Protein AF-A0A3M9N281-F1 (afdb_monomer)

Mean predicted aligned error: 12.89 Å

Structure (mmCIF, N/CA/C/O backbone):
data_AF-A0A3M9N281-F1
#
_entry.id   AF-A0A3M9N281-F1
#
loop_
_atom_site.group_PDB
_atom_site.id
_atom_site.type_symbol
_atom_site.label_atom_id
_atom_site.label_alt_id
_atom_site.label_comp_id
_atom_site.label_asym_id
_atom_site.label_entity_id
_atom_site.label_seq_id
_atom_site.pdbx_PDB_ins_code
_atom_site.Cartn_x
_atom_site.Cartn_y
_atom_site.Cartn_z
_atom_site.occupancy
_atom_site.B_iso_or_equiv
_atom_site.auth_seq_id
_atom_site.auth_comp_id
_atom_site.auth_asym_id
_atom_site.auth_atom_id
_atom_site.pdb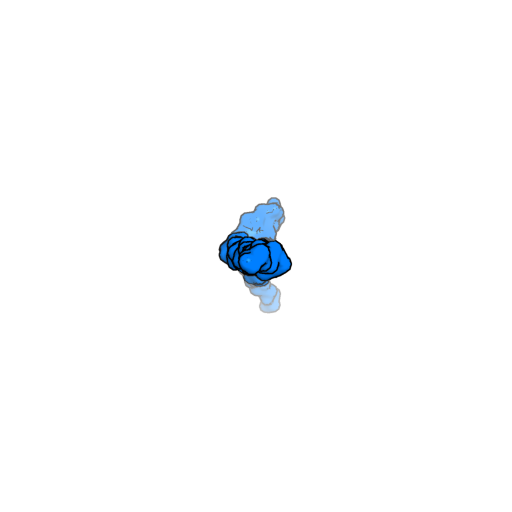x_PDB_model_num
ATOM 1 N N . MET A 1 1 ? 26.231 -5.045 -36.319 1.00 53.34 1 MET A N 1
ATOM 2 C CA . MET A 1 1 ? 24.795 -4.836 -36.017 1.00 53.34 1 MET A CA 1
ATOM 3 C C . MET A 1 1 ? 24.670 -4.169 -34.655 1.00 53.34 1 MET A C 1
ATOM 5 O O . MET A 1 1 ? 25.080 -4.764 -33.665 1.00 53.34 1 MET A O 1
ATOM 9 N N . ALA A 1 2 ? 24.176 -2.931 -34.591 1.00 62.28 2 ALA A N 1
ATOM 10 C CA . ALA A 1 2 ? 23.945 -2.243 -33.321 1.00 62.28 2 ALA A CA 1
ATOM 11 C C . ALA A 1 2 ? 22.806 -2.950 -32.558 1.00 62.28 2 ALA A C 1
ATOM 13 O O . ALA A 1 2 ? 21.686 -3.038 -33.060 1.00 62.28 2 ALA A O 1
ATOM 14 N N . ARG A 1 3 ? 23.093 -3.518 -31.377 1.00 65.44 3 ARG A N 1
ATOM 15 C CA . ARG A 1 3 ? 22.077 -4.133 -30.500 1.00 65.44 3 ARG A CA 1
ATOM 16 C C . ARG A 1 3 ? 21.000 -3.093 -30.189 1.00 65.44 3 ARG A C 1
ATOM 18 O O . ARG A 1 3 ? 21.336 -2.009 -29.740 1.00 65.44 3 ARG A O 1
ATOM 25 N N . SER A 1 4 ? 19.722 -3.414 -30.393 1.00 71.06 4 SER A N 1
ATOM 26 C CA . SER A 1 4 ? 18.642 -2.442 -30.193 1.00 71.06 4 SER A CA 1
ATOM 27 C C . SER A 1 4 ? 18.530 -2.014 -28.719 1.00 71.06 4 SER A C 1
ATOM 29 O O . SER A 1 4 ? 18.029 -2.759 -27.872 1.00 71.06 4 SER A O 1
ATOM 31 N N . GLN A 1 5 ? 18.955 -0.785 -28.400 1.00 72.94 5 GLN A N 1
ATOM 32 C CA . GLN A 1 5 ? 18.775 -0.147 -27.082 1.00 72.94 5 GLN A CA 1
ATOM 33 C C . GLN A 1 5 ? 17.326 -0.240 -26.556 1.00 72.94 5 GLN A C 1
ATOM 35 O O . GLN A 1 5 ? 17.100 -0.322 -25.348 1.00 72.94 5 GLN A O 1
ATOM 40 N N . ASN A 1 6 ? 16.341 -0.318 -27.455 1.00 81.00 6 ASN A N 1
ATOM 41 C CA . ASN A 1 6 ? 14.920 -0.458 -27.128 1.00 81.00 6 ASN A CA 1
ATOM 42 C C . ASN A 1 6 ? 14.596 -1.715 -26.301 1.00 81.00 6 ASN A C 1
ATOM 44 O O . ASN A 1 6 ? 13.734 -1.667 -25.424 1.00 81.00 6 ASN A O 1
ATOM 48 N N . SER A 1 7 ? 15.274 -2.837 -26.551 1.00 83.62 7 SER A N 1
ATOM 49 C CA . SER A 1 7 ? 15.054 -4.085 -25.802 1.00 83.62 7 SER A CA 1
ATOM 50 C C . SER A 1 7 ? 15.542 -3.982 -24.353 1.00 83.62 7 SER A C 1
ATOM 52 O O . SER A 1 7 ? 14.861 -4.422 -23.425 1.00 83.62 7 SER A O 1
ATOM 54 N N . PHE A 1 8 ? 16.680 -3.318 -24.147 1.00 87.56 8 PHE A N 1
ATOM 55 C CA . PHE A 1 8 ? 17.249 -3.070 -22.827 1.00 87.56 8 PHE A CA 1
ATOM 56 C C . PHE A 1 8 ? 16.348 -2.156 -21.989 1.00 87.56 8 PHE A C 1
ATOM 58 O O . PHE A 1 8 ? 16.046 -2.474 -20.838 1.00 87.56 8 PHE A O 1
ATOM 65 N N . ILE A 1 9 ? 15.845 -1.068 -22.581 1.00 89.56 9 ILE A N 1
ATOM 66 C CA . ILE A 1 9 ? 14.939 -0.129 -21.901 1.00 89.56 9 ILE A CA 1
ATOM 67 C C . ILE A 1 9 ? 13.638 -0.829 -21.483 1.00 89.56 9 ILE A C 1
ATOM 69 O O . ILE A 1 9 ? 13.184 -0.662 -20.348 1.00 89.56 9 ILE A O 1
ATOM 73 N N . LYS A 1 10 ? 13.063 -1.663 -22.360 1.00 91.19 10 LYS A N 1
ATOM 74 C CA . LYS A 1 10 ? 11.856 -2.448 -22.050 1.00 91.19 10 LYS A CA 1
ATOM 75 C C . LYS A 1 10 ? 12.084 -3.394 -20.867 1.00 91.19 10 LYS A C 1
ATOM 77 O O . LYS A 1 10 ? 11.286 -3.381 -19.930 1.00 91.19 10 LYS A O 1
ATOM 82 N N . LYS A 1 11 ? 13.204 -4.127 -20.859 1.00 91.62 11 LYS A N 1
ATOM 83 C CA . LYS A 1 11 ? 13.575 -5.033 -19.758 1.00 91.62 11 LYS A CA 1
ATOM 84 C C . LYS A 1 11 ? 13.755 -4.286 -18.431 1.00 91.62 11 LYS A C 1
ATOM 86 O O . LYS A 1 11 ? 13.266 -4.736 -17.399 1.00 91.62 11 LYS A O 1
ATOM 91 N N . GLN A 1 12 ? 14.397 -3.119 -18.452 1.00 93.12 12 GLN A N 1
ATOM 92 C CA . GLN A 1 12 ? 14.572 -2.276 -17.262 1.00 93.12 12 GLN A CA 1
ATOM 93 C C . GLN A 1 12 ? 13.234 -1.760 -16.709 1.00 93.12 12 GLN A C 1
ATOM 95 O O . GLN A 1 12 ? 13.014 -1.745 -15.496 1.00 93.12 12 GLN A O 1
ATOM 100 N N . LEU A 1 13 ? 12.311 -1.353 -17.585 1.00 95.31 13 LEU A N 1
ATOM 101 C CA . LEU A 1 13 ? 10.986 -0.890 -17.173 1.00 95.31 13 LEU A CA 1
ATOM 102 C C . LEU A 1 13 ? 10.160 -2.021 -16.547 1.00 95.31 13 LEU A C 1
ATOM 104 O O . LEU A 1 13 ? 9.492 -1.811 -15.532 1.00 95.31 13 LEU A O 1
ATOM 108 N N . GLU A 1 14 ? 10.222 -3.214 -17.130 1.00 94.50 14 GLU A N 1
ATOM 109 C CA . GLU A 1 14 ? 9.554 -4.405 -16.611 1.00 94.50 14 GLU A CA 1
ATOM 110 C C . GLU A 1 14 ? 10.093 -4.798 -15.231 1.00 94.50 14 GLU A C 1
ATOM 112 O O . GLU A 1 14 ? 9.312 -4.965 -14.294 1.00 94.50 14 GLU A O 1
ATOM 117 N N . GLN A 1 15 ? 11.417 -4.822 -15.057 1.00 95.62 15 GLN A N 1
ATOM 118 C CA . GLN A 1 15 ? 12.048 -5.079 -13.759 1.00 95.62 15 GLN A CA 1
ATOM 119 C C . GLN A 1 15 ? 11.603 -4.072 -12.691 1.00 95.62 15 GLN A C 1
ATOM 121 O O . GLN A 1 15 ? 11.246 -4.465 -11.579 1.00 95.62 15 GLN A O 1
ATOM 126 N N . LYS A 1 16 ? 11.536 -2.777 -13.030 1.00 96.50 16 LYS A N 1
ATOM 127 C CA . LYS A 1 16 ? 11.023 -1.744 -12.113 1.00 96.50 16 LYS A CA 1
ATOM 128 C C . LYS A 1 16 ? 9.556 -1.971 -11.744 1.00 96.50 16 LYS A C 1
ATOM 130 O O . LYS A 1 16 ? 9.177 -1.736 -10.598 1.00 96.50 16 LYS A O 1
ATOM 135 N N . ARG A 1 17 ? 8.719 -2.412 -12.688 1.00 96.50 17 ARG A N 1
ATOM 136 C CA . ARG A 1 17 ? 7.306 -2.736 -12.420 1.00 96.50 17 ARG A CA 1
ATOM 137 C C . ARG A 1 17 ? 7.173 -3.953 -11.510 1.00 96.50 17 ARG A C 1
ATOM 139 O O . ARG A 1 17 ? 6.372 -3.904 -10.584 1.00 96.50 17 ARG A O 1
ATOM 146 N N . LEU A 1 18 ? 7.961 -5.001 -11.748 1.00 96.50 18 LEU A N 1
ATOM 147 C CA . LEU A 1 18 ? 7.977 -6.203 -10.913 1.00 96.50 18 LEU A CA 1
ATOM 148 C C . LEU A 1 18 ? 8.424 -5.885 -9.486 1.00 96.50 18 LEU A C 1
ATOM 150 O O . LEU A 1 18 ? 7.735 -6.275 -8.550 1.00 96.50 18 LEU A O 1
ATOM 154 N N . LYS A 1 19 ? 9.498 -5.103 -9.314 1.00 96.25 19 LYS A N 1
ATOM 155 C CA . LYS A 1 19 ? 9.950 -4.663 -7.987 1.00 96.25 19 LYS A CA 1
ATOM 156 C C . LYS A 1 19 ? 8.857 -3.885 -7.249 1.00 96.25 19 LYS A C 1
ATOM 158 O O . LYS A 1 19 ? 8.467 -4.268 -6.161 1.00 96.25 19 LYS A O 1
ATOM 163 N N . LYS A 1 20 ? 8.243 -2.889 -7.902 1.00 97.00 20 LYS A N 1
ATOM 164 C CA . LYS A 1 20 ? 7.130 -2.123 -7.310 1.00 97.00 20 LYS A CA 1
ATOM 165 C C . LYS A 1 20 ? 5.919 -2.981 -6.929 1.00 97.00 20 LYS A C 1
ATOM 167 O O . LYS A 1 20 ? 5.179 -2.590 -6.033 1.00 97.00 20 LYS A O 1
ATOM 172 N N . LYS A 1 21 ? 5.649 -4.077 -7.647 1.00 96.69 21 LYS A N 1
ATOM 173 C CA . LYS A 1 21 ? 4.571 -5.011 -7.288 1.00 9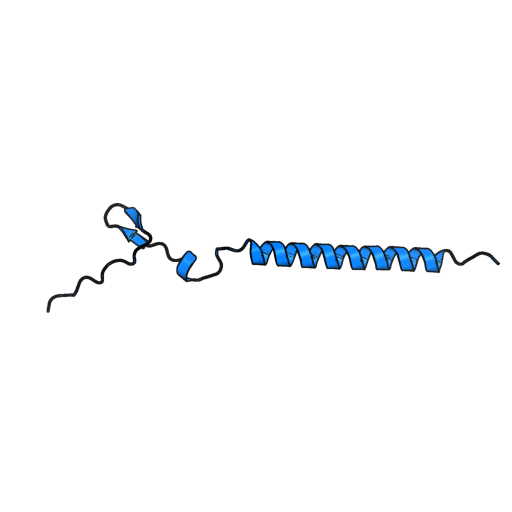6.69 21 LYS A CA 1
ATOM 174 C C . LYS A 1 21 ? 4.937 -5.807 -6.037 1.00 96.69 21 LYS A C 1
ATOM 176 O O . LYS A 1 21 ? 4.133 -5.813 -5.116 1.00 96.69 21 LYS A O 1
ATOM 181 N N . LYS A 1 22 ? 6.153 -6.360 -5.982 1.00 96.38 22 LYS A N 1
ATOM 182 C CA . LYS A 1 22 ? 6.672 -7.069 -4.802 1.00 96.38 22 LYS A CA 1
ATOM 183 C C . LYS A 1 22 ? 6.670 -6.179 -3.561 1.00 96.38 22 LYS A C 1
ATOM 185 O O . LYS A 1 22 ? 6.009 -6.523 -2.594 1.00 96.38 22 LYS A O 1
ATOM 190 N N . ASP A 1 23 ? 7.234 -4.973 -3.652 1.00 96.19 23 ASP A N 1
ATOM 191 C CA . ASP A 1 23 ? 7.264 -4.019 -2.532 1.00 96.19 23 ASP A CA 1
ATOM 192 C C . ASP A 1 23 ? 5.840 -3.670 -2.031 1.00 96.19 23 ASP A C 1
ATOM 194 O O . ASP A 1 23 ? 5.608 -3.433 -0.847 1.00 96.19 23 ASP A O 1
ATOM 198 N N . LYS A 1 24 ? 4.846 -3.617 -2.933 1.00 96.25 24 LYS A N 1
ATOM 199 C CA . LYS A 1 24 ? 3.440 -3.379 -2.560 1.00 96.25 24 LYS A CA 1
ATOM 200 C C . LYS A 1 24 ? 2.793 -4.592 -1.899 1.00 96.25 24 LYS A C 1
ATOM 202 O O . LYS A 1 24 ? 1.960 -4.404 -1.015 1.00 96.25 24 LYS A O 1
ATOM 207 N N . GLU A 1 25 ? 3.105 -5.792 -2.371 1.00 94.94 25 GLU A N 1
ATOM 208 C CA . GLU A 1 25 ? 2.612 -7.047 -1.803 1.00 94.94 25 GLU A CA 1
ATOM 209 C C . GLU A 1 25 ? 3.191 -7.270 -0.407 1.00 94.94 25 GLU A C 1
ATOM 211 O O . GLU A 1 25 ? 2.416 -7.502 0.518 1.00 94.94 25 GLU A O 1
ATOM 216 N N . GLU A 1 26 ? 4.497 -7.066 -0.233 1.00 94.50 26 GLU A N 1
ATOM 217 C CA . GLU A 1 26 ? 5.183 -7.104 1.064 1.00 94.50 26 GLU A CA 1
ATOM 218 C C . GLU A 1 26 ? 4.567 -6.082 2.024 1.00 94.50 26 GLU A C 1
ATOM 220 O O . GLU A 1 26 ? 4.055 -6.454 3.074 1.00 94.50 26 GLU A O 1
ATOM 225 N N . ARG A 1 27 ? 4.430 -4.812 1.614 1.00 93.25 27 ARG A N 1
ATOM 226 C CA . ARG A 1 27 ? 3.776 -3.786 2.449 1.00 93.25 27 ARG A CA 1
ATOM 227 C C . ARG A 1 27 ? 2.323 -4.128 2.800 1.00 93.25 27 ARG A C 1
ATOM 229 O O . ARG A 1 27 ? 1.805 -3.686 3.826 1.00 93.25 27 ARG A O 1
ATOM 236 N N . LYS A 1 28 ? 1.612 -4.856 1.934 1.00 90.81 28 LYS A N 1
ATOM 237 C CA . LYS A 1 28 ? 0.245 -5.319 2.216 1.00 90.81 28 LYS A CA 1
ATOM 238 C C . LYS A 1 28 ? 0.253 -6.462 3.233 1.00 90.81 28 LYS A C 1
ATOM 240 O O . LYS A 1 28 ? -0.621 -6.470 4.096 1.00 90.81 28 LYS A O 1
ATOM 245 N N . GLN A 1 29 ? 1.197 -7.394 3.126 1.00 89.00 29 GLN A N 1
ATOM 246 C CA . GLN A 1 29 ? 1.385 -8.481 4.088 1.00 89.00 29 GLN A CA 1
ATOM 247 C C . GLN A 1 29 ? 1.790 -7.931 5.453 1.00 89.00 29 GLN A C 1
ATOM 249 O O . GLN A 1 29 ? 1.087 -8.199 6.418 1.00 89.00 29 GLN A O 1
ATOM 254 N N . GLU A 1 30 ? 2.777 -7.036 5.512 1.00 88.75 30 GLU A N 1
ATOM 255 C CA . GLU A 1 30 ? 3.186 -6.354 6.744 1.00 88.75 30 GLU A CA 1
ATOM 256 C C . GLU A 1 30 ? 2.012 -5.642 7.420 1.00 88.75 30 GLU A C 1
ATOM 258 O O . GLU A 1 30 ? 1.843 -5.737 8.629 1.00 88.75 30 GLU A O 1
ATOM 263 N N . ARG A 1 31 ? 1.156 -4.940 6.662 1.00 86.75 31 ARG A N 1
ATOM 264 C CA . ARG A 1 31 ? -0.047 -4.314 7.237 1.00 86.75 31 ARG A CA 1
ATOM 265 C C . ARG A 1 31 ? -1.044 -5.328 7.776 1.00 86.75 31 ARG A C 1
ATOM 267 O O . ARG A 1 31 ? -1.735 -5.005 8.728 1.00 86.75 31 ARG A O 1
ATOM 274 N N . LYS A 1 32 ? -1.165 -6.495 7.143 1.00 82.94 32 LYS A N 1
ATOM 275 C CA . LYS A 1 32 ? -2.093 -7.551 7.562 1.00 82.94 32 LYS A CA 1
ATOM 276 C C . LYS A 1 32 ? -1.576 -8.295 8.795 1.00 82.94 32 LYS A C 1
ATOM 278 O O . LYS A 1 32 ? -2.365 -8.649 9.657 1.00 82.94 32 LYS A O 1
ATOM 283 N N . GLU A 1 33 ? -0.271 -8.524 8.873 1.00 82.50 33 GLU A N 1
ATOM 284 C CA . GLU A 1 33 ? 0.384 -9.160 10.020 1.00 82.50 33 GLU A CA 1
ATOM 285 C C . GLU A 1 33 ? 0.428 -8.218 11.226 1.00 82.50 33 GLU A C 1
ATOM 287 O O . GLU A 1 33 ? 0.128 -8.631 12.340 1.00 82.50 33 GLU A O 1
ATOM 292 N N . ASN A 1 34 ? 0.715 -6.933 10.999 1.00 78.50 34 ASN A N 1
ATOM 293 C CA . ASN A 1 34 ? 0.734 -5.922 12.057 1.00 78.50 34 ASN A CA 1
ATOM 294 C C . ASN A 1 34 ? -0.651 -5.337 12.376 1.00 78.50 34 ASN A C 1
ATOM 296 O O . ASN A 1 34 ? -0.770 -4.551 13.314 1.00 78.50 34 ASN A O 1
ATOM 300 N N . SER A 1 35 ? -1.711 -5.676 11.629 1.00 68.25 35 SER A N 1
ATOM 301 C CA . SER A 1 35 ? -3.076 -5.301 12.014 1.00 68.25 35 SER A CA 1
ATOM 302 C C . SER A 1 35 ? -3.574 -6.235 13.115 1.00 68.25 35 SER A C 1
ATOM 304 O O . SER A 1 35 ? -4.443 -7.073 12.884 1.00 68.25 35 SER A O 1
ATOM 306 N N . SER A 1 36 ? -3.048 -6.068 14.326 1.00 62.44 36 SER A N 1
ATOM 307 C CA . SER A 1 36 ? -3.514 -6.750 15.540 1.00 62.44 36 SER A CA 1
ATOM 308 C C . SER A 1 36 ? -4.876 -6.240 16.046 1.00 62.44 36 SER A C 1
ATOM 310 O O . SER A 1 36 ? -5.195 -6.436 17.207 1.00 62.44 36 SER A O 1
ATOM 312 N N . GLY A 1 37 ? -5.639 -5.503 15.230 1.00 58.59 37 GLY A N 1
ATOM 313 C CA . GLY A 1 37 ? -6.805 -4.727 15.676 1.00 58.59 37 GLY A CA 1
ATOM 314 C C . GLY A 1 37 ? -7.956 -4.726 14.676 1.00 58.59 37 GLY A C 1
ATOM 315 O O . GLY A 1 37 ? -8.612 -3.706 14.489 1.00 58.59 37 GLY A O 1
ATOM 316 N N . GLY A 1 38 ? -8.139 -5.836 13.955 1.00 60.19 38 GLY A N 1
ATOM 317 C CA . GLY A 1 38 ? -9.232 -6.005 12.992 1.00 60.19 38 GLY A CA 1
ATOM 318 C C . GLY A 1 38 ? -10.414 -6.824 13.513 1.00 60.19 38 GLY A C 1
ATOM 319 O O . GLY A 1 38 ? -11.459 -6.839 12.863 1.00 60.19 38 GLY A O 1
ATOM 320 N N . ASN A 1 39 ? -10.264 -7.517 14.647 1.00 66.69 39 ASN A N 1
ATOM 321 C CA . ASN A 1 39 ? -11.362 -8.278 15.228 1.00 66.69 39 ASN A CA 1
ATOM 322 C C . ASN A 1 39 ? -12.269 -7.332 16.014 1.00 66.69 39 ASN A C 1
ATOM 324 O O . ASN A 1 39 ? -11.801 -6.458 16.740 1.00 66.69 39 ASN A O 1
ATOM 328 N N . LEU A 1 40 ? -13.581 -7.527 15.872 1.00 62.84 40 LEU A N 1
ATOM 329 C CA . LEU A 1 40 ? -14.600 -6.743 16.572 1.00 62.84 40 LEU A CA 1
ATOM 330 C C . LEU A 1 40 ? -14.387 -6.759 18.095 1.00 62.84 40 LEU A C 1
ATOM 33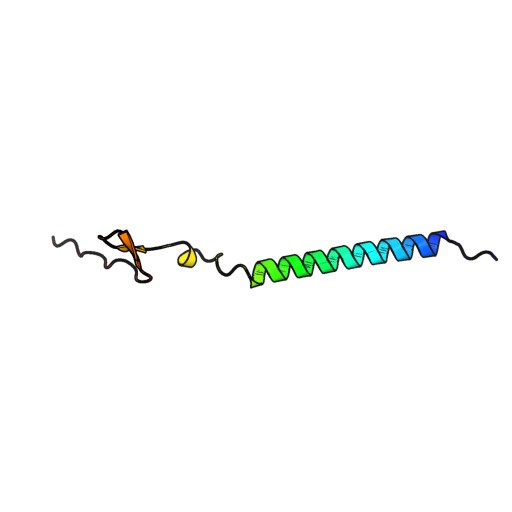2 O O . LEU A 1 40 ? -14.647 -5.767 18.762 1.00 62.84 40 LEU A O 1
ATOM 336 N N . GLU A 1 41 ? -13.871 -7.869 18.621 1.00 64.38 41 GLU A N 1
ATOM 337 C CA . GLU A 1 41 ? -13.579 -8.071 20.041 1.00 64.38 41 GLU A CA 1
ATOM 338 C C . GLU A 1 41 ? -12.456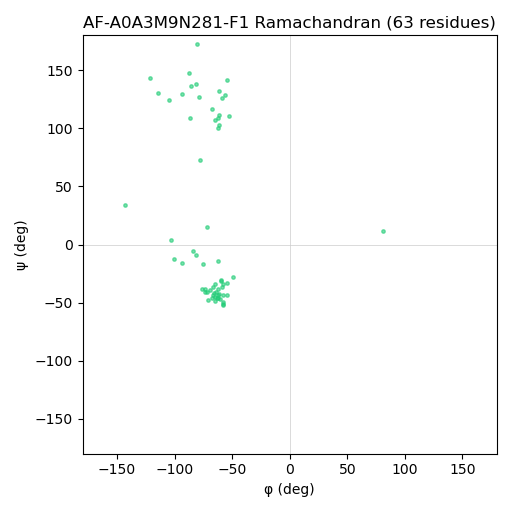 -7.157 20.554 1.00 64.38 41 GLU A C 1
ATOM 340 O O . GLU A 1 41 ? -12.582 -6.620 21.648 1.00 64.38 41 GLU A O 1
ATOM 345 N N . ASP A 1 42 ? -11.427 -6.884 19.744 1.00 66.19 42 ASP A N 1
ATOM 346 C CA . ASP A 1 42 ? -10.306 -6.006 20.121 1.00 66.19 42 ASP A CA 1
ATOM 347 C C . ASP A 1 42 ? -10.691 -4.514 20.084 1.00 66.19 42 ASP A C 1
ATOM 349 O O . ASP A 1 42 ? -9.991 -3.662 20.632 1.00 66.19 42 ASP A O 1
ATOM 353 N N . MET A 1 43 ? -11.805 -4.181 19.419 1.00 71.81 43 MET A N 1
ATOM 354 C CA . MET A 1 43 ? -12.347 -2.821 19.331 1.00 71.81 43 MET A CA 1
ATOM 355 C C . MET A 1 43 ? -13.394 -2.532 20.417 1.00 71.81 43 MET A C 1
ATOM 357 O O . MET A 1 43 ? -13.720 -1.368 20.668 1.00 71.81 43 MET A O 1
ATOM 361 N N . ILE A 1 44 ? -13.927 -3.570 21.067 1.00 70.88 44 ILE A N 1
ATOM 362 C CA . ILE A 1 44 ? -14.861 -3.426 22.183 1.00 70.88 44 ILE A CA 1
ATOM 363 C C . ILE A 1 44 ? -14.043 -3.295 23.466 1.00 70.88 44 ILE A C 1
ATOM 365 O O . ILE A 1 44 ? -13.450 -4.252 23.950 1.00 70.88 44 ILE A O 1
ATOM 369 N N . MET A 1 45 ? -14.036 -2.093 24.036 1.00 72.50 45 MET A N 1
ATOM 370 C CA . MET A 1 45 ? -13.421 -1.829 25.331 1.00 72.50 45 MET A CA 1
ATOM 371 C C . MET A 1 45 ? -14.510 -1.666 26.387 1.00 72.50 45 MET A C 1
ATOM 373 O O . MET A 1 45 ? -15.406 -0.831 26.238 1.00 72.50 45 MET A O 1
ATOM 377 N N . TYR A 1 46 ? -14.438 -2.465 27.449 1.00 73.88 46 TYR A N 1
ATOM 378 C CA . TYR A 1 46 ? -15.367 -2.364 28.567 1.00 73.88 46 TYR A CA 1
ATOM 379 C C . TYR A 1 46 ? -14.869 -1.315 29.563 1.00 73.88 46 TYR A C 1
ATOM 381 O O . TYR A 1 46 ? -13.678 -1.243 29.870 1.00 73.88 46 TYR A O 1
ATOM 389 N N . VAL A 1 47 ? -15.793 -0.488 30.047 1.00 75.25 47 VAL A N 1
ATOM 390 C CA . VAL A 1 47 ? -15.529 0.581 31.015 1.00 75.25 47 VAL A CA 1
ATOM 391 C C . VAL A 1 47 ? -16.255 0.235 32.311 1.00 75.25 47 VAL A C 1
ATOM 393 O O . VAL A 1 47 ? -17.431 -0.132 32.271 1.00 75.25 47 VAL A O 1
ATOM 396 N N . ASP A 1 48 ? -15.550 0.307 33.439 1.00 74.56 48 ASP A N 1
ATOM 397 C CA . ASP A 1 48 ? -16.125 0.087 34.768 1.00 74.56 48 ASP A CA 1
ATOM 398 C C . ASP A 1 48 ? -16.870 1.333 35.302 1.00 74.56 48 ASP A C 1
ATOM 400 O O . ASP A 1 48 ? -16.826 2.415 34.716 1.00 74.56 48 ASP A O 1
ATOM 404 N N . GLU A 1 49 ? -17.570 1.195 36.434 1.00 71.00 49 GLU A N 1
ATOM 405 C CA . GLU A 1 49 ? -18.336 2.286 37.071 1.00 71.00 49 GLU A CA 1
ATOM 406 C C . GLU A 1 49 ? -17.451 3.476 37.514 1.00 71.00 49 GLU A C 1
ATOM 408 O O . GLU A 1 49 ? -17.963 4.564 37.774 1.00 71.00 49 GLU A O 1
ATOM 413 N N . ASN A 1 50 ? -16.125 3.295 37.549 1.00 71.94 50 ASN A N 1
ATOM 414 C CA . ASN A 1 50 ? -15.133 4.304 37.918 1.00 71.94 50 ASN A CA 1
ATOM 415 C C . ASN A 1 50 ? -14.397 4.894 36.699 1.00 71.94 50 ASN A C 1
ATOM 417 O O . ASN A 1 50 ? -13.491 5.711 36.869 1.00 71.94 50 ASN A O 1
ATOM 421 N N . GLY A 1 51 ? -14.779 4.508 35.477 1.00 72.62 51 GLY A N 1
ATOM 422 C CA . GLY A 1 51 ? -14.181 5.001 34.239 1.00 72.62 51 GLY A CA 1
ATOM 423 C C . GLY A 1 51 ? -12.859 4.333 33.843 1.00 72.62 51 GLY A 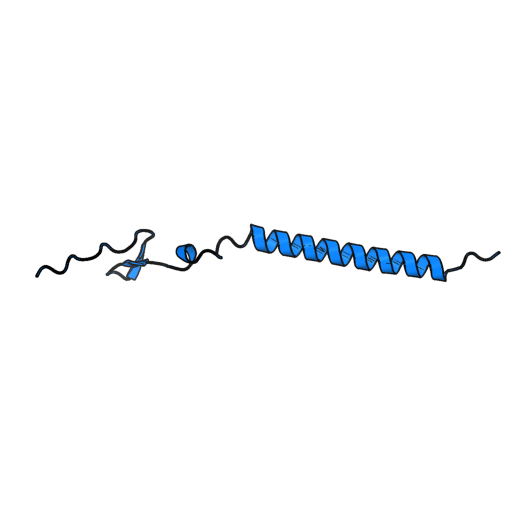C 1
ATOM 424 O O . GLY A 1 51 ? -12.195 4.829 32.932 1.00 72.62 51 GLY A O 1
ATOM 425 N N . ASN A 1 52 ? -12.464 3.230 34.482 1.00 78.62 52 ASN A N 1
ATOM 426 C CA . ASN A 1 52 ? -11.276 2.468 34.098 1.00 78.62 52 ASN A CA 1
ATOM 427 C C . ASN A 1 52 ? -11.605 1.424 33.026 1.00 78.62 52 ASN A C 1
ATOM 4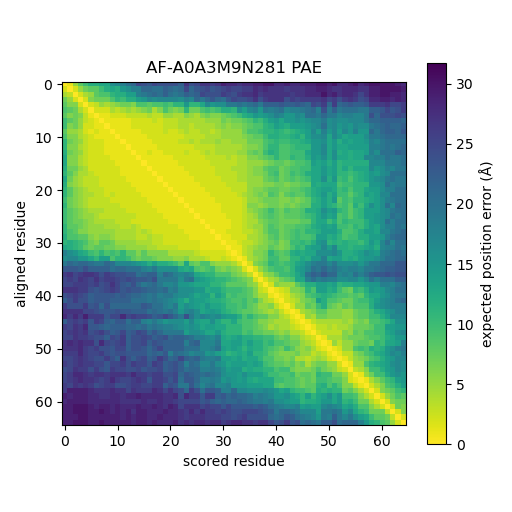29 O O . ASN A 1 52 ? -12.688 0.835 32.997 1.00 78.62 52 ASN A O 1
ATOM 433 N N . PHE A 1 53 ? -10.629 1.162 32.158 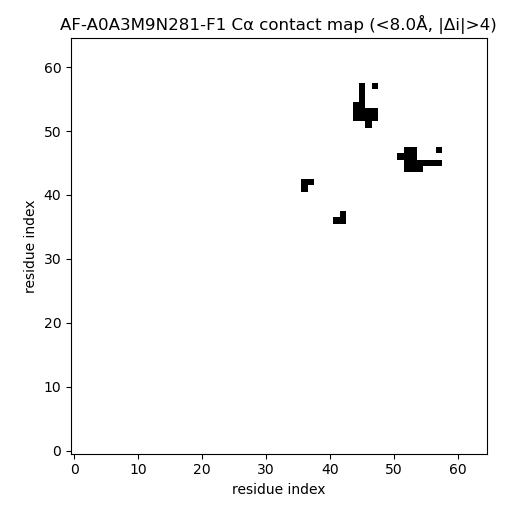1.00 75.94 53 PHE A N 1
ATOM 434 C CA . PHE A 1 53 ? -10.726 0.136 31.125 1.00 75.94 53 PHE A CA 1
ATOM 435 C C . PHE A 1 53 ? -10.491 -1.252 31.719 1.00 75.94 53 PHE A C 1
ATOM 437 O O . PHE A 1 53 ? -9.465 -1.492 32.357 1.00 75.94 53 PHE A O 1
ATOM 444 N N . SER A 1 54 ? -11.422 -2.173 31.475 1.00 67.31 54 SER A N 1
ATOM 445 C CA . SER A 1 54 ? -11.324 -3.567 31.905 1.00 67.31 54 SER A CA 1
ATOM 446 C C . SER A 1 54 ? -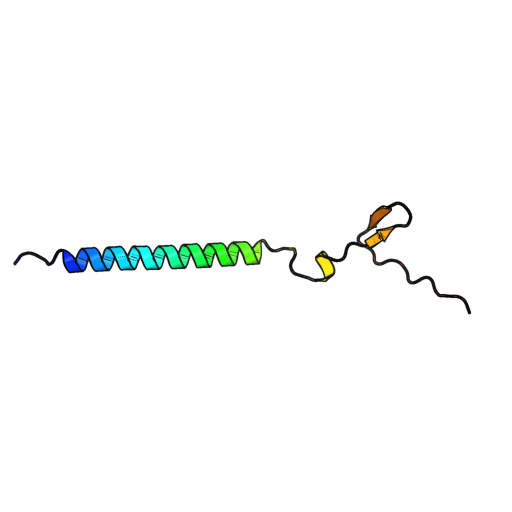11.393 -4.514 30.707 1.00 67.31 54 SER A C 1
ATOM 448 O O . SER A 1 54 ? -12.136 -4.275 29.754 1.00 67.31 54 SER A O 1
ATOM 450 N N . SER A 1 55 ? -10.623 -5.608 30.748 1.00 69.25 55 SER A N 1
ATOM 451 C CA . SER A 1 55 ? -10.674 -6.666 29.727 1.00 69.25 55 SER A CA 1
ATOM 452 C C . SER A 1 55 ? -11.825 -7.653 29.945 1.00 69.25 55 SER A C 1
ATOM 454 O O . SER A 1 55 ? -12.092 -8.493 29.086 1.00 69.25 55 SER A O 1
ATOM 456 N N . THR A 1 56 ? -12.513 -7.570 31.086 1.00 67.06 56 THR A N 1
ATOM 457 C CA . THR A 1 56 ? -13.627 -8.455 31.425 1.00 67.06 56 THR A CA 1
ATOM 458 C C . THR A 1 56 ? -14.956 -7.817 31.016 1.00 67.06 56 THR A C 1
ATOM 460 O O . THR A 1 56 ? -15.215 -6.678 31.418 1.00 67.06 56 THR A O 1
ATOM 463 N N . PRO A 1 57 ? -15.830 -8.532 30.283 1.00 67.81 57 PRO A N 1
ATOM 464 C CA . PRO A 1 57 ? -17.185 -8.066 30.012 1.00 67.81 57 PRO A CA 1
ATOM 465 C C . PRO A 1 57 ? -17.921 -7.734 31.320 1.00 67.81 57 PRO A C 1
ATOM 467 O O . PRO A 1 57 ? -17.758 -8.474 32.295 1.00 67.81 57 PRO A O 1
ATOM 470 N N . PRO A 1 58 ? -18.738 -6.665 31.368 1.00 66.62 58 PRO A N 1
ATOM 471 C CA . PRO A 1 58 ? -19.504 -6.334 32.559 1.00 66.62 58 PRO A CA 1
ATOM 472 C C . PRO A 1 58 ? -20.462 -7.482 32.884 1.00 66.62 58 PRO A C 1
ATOM 474 O O . PRO A 1 58 ? -21.170 -7.990 32.007 1.00 66.62 58 PRO A O 1
ATOM 477 N N . GLU A 1 59 ? -20.487 -7.897 34.151 1.00 66.00 59 GLU A N 1
ATOM 478 C CA . GLU A 1 59 ? -21.452 -8.885 34.614 1.00 66.00 59 GLU 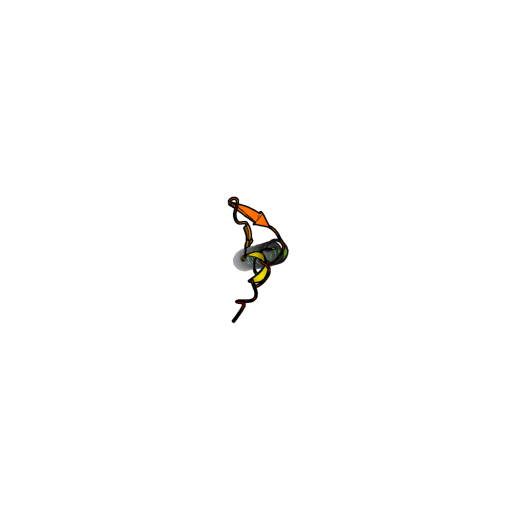A CA 1
ATOM 479 C C . GLU A 1 59 ? -22.867 -8.358 34.357 1.00 66.00 59 GLU A C 1
ATOM 481 O O . GLU A 1 59 ? -23.227 -7.245 34.748 1.00 66.00 59 GLU A O 1
ATOM 486 N N . LYS A 1 60 ? -23.684 -9.159 33.663 1.00 62.69 60 LYS A N 1
ATOM 487 C CA . LYS A 1 60 ? -25.099 -8.853 33.447 1.00 62.69 60 LYS A CA 1
ATOM 488 C C . LYS A 1 60 ? -25.765 -8.825 34.820 1.00 62.69 60 LYS A C 1
ATOM 490 O O . LYS A 1 60 ? -26.046 -9.892 35.369 1.00 62.69 60 LYS A O 1
ATOM 495 N N . LYS A 1 61 ? -25.997 -7.630 35.380 1.00 60.56 61 LYS A N 1
ATOM 496 C CA . LYS A 1 61 ? -26.825 -7.460 36.581 1.00 60.56 61 LYS A CA 1
ATOM 497 C C . LYS A 1 61 ? -28.150 -8.158 36.282 1.00 60.56 61 LYS A C 1
ATOM 499 O O . LYS A 1 61 ? -28.871 -7.763 35.368 1.00 60.56 61 LYS A O 1
ATOM 504 N N . LYS A 1 62 ? -28.403 -9.276 36.969 1.00 60.22 62 LYS A N 1
ATOM 505 C CA . LYS A 1 62 ? -29.686 -9.968 36.899 1.00 60.22 62 LYS A CA 1
ATOM 506 C C . LYS A 1 62 ? -30.702 -8.964 37.420 1.00 60.22 62 LYS A C 1
ATOM 508 O O . LYS A 1 62 ? -30.637 -8.596 38.586 1.00 60.22 62 LYS A O 1
ATOM 513 N N . GLU A 1 63 ? -31.567 -8.472 36.544 1.00 58.34 63 GLU A N 1
ATOM 514 C CA . GLU A 1 63 ? -32.747 -7.738 36.975 1.00 58.34 63 GLU A CA 1
ATOM 515 C C . GLU A 1 63 ? -33.578 -8.718 37.806 1.00 58.34 63 GLU A C 1
ATOM 517 O O . GLU A 1 63 ? -34.181 -9.653 37.274 1.00 58.34 63 GLU A O 1
ATOM 522 N N . GLU A 1 64 ? -33.507 -8.566 39.128 1.00 54.84 64 GLU A N 1
ATOM 523 C CA . GLU A 1 64 ? -34.420 -9.216 40.056 1.00 54.84 64 GLU A CA 1
ATOM 524 C C . GLU A 1 64 ? -35.825 -8.690 39.739 1.00 54.84 64 GLU A C 1
ATOM 526 O O . GLU A 1 64 ? -36.126 -7.512 39.934 1.00 54.84 64 GLU A O 1
ATOM 531 N N . LYS A 1 65 ? -36.646 -9.567 39.156 1.00 47.50 65 LYS A N 1
ATOM 532 C CA . LYS A 1 65 ? -38.102 -9.435 39.146 1.00 47.50 65 LYS A CA 1
ATOM 533 C C . LYS A 1 65 ? -38.675 -10.044 40.412 1.00 47.50 65 LYS A C 1
ATOM 535 O O . LYS A 1 65 ? -38.177 -11.126 40.798 1.00 47.50 65 LYS A O 1
#

Secondary structure (DSSP, 8-state):
----HHHHHHHHHHHHHHHHHHHHHHHHHHHHHS-TT-SHHHH--EE-TTS-EESSPPP------

Foldseek 3Di:
DPDPPVVVVVVVVVVVVVVVVVVVVVVVVVCVVPCPDPDPLNVDWDADPVGDTDSDDDDDPPPDD

Solvent-accessible surface area (backbone atoms only — not comparable to full-atom values): 4245 Å² total; per-residue (Å²): 132,85,77,65,65,67,61,56,53,52,52,53,52,50,53,54,52,52,50,57,48,52,57,51,50,51,56,50,49,52,51,59,71,68,48,85,67,78,52,72,69,74,72,59,77,36,69,48,100,84,72,47,82,42,96,60,78,77,78,78,76,75,79,83,126

Organism: NCBI:txid1348778

pLDDT: mean 77.62, std 13.91, range [47.5, 97.0]

Sequence (65 aa):
MARSQNSFIKKQLEQKRLKKKKDKEERKQERKENSSGGNLEDMIMYVDENGNFSSTPPEKKKEEK

Radius of gyration: 27.53 Å; Cα contacts (8 Å, |Δi|>4): 18; chains: 1; bounding box: 63×15×76 Å

Nearest PDB structures (foldseek):
  7d5s-assembly1_5D  TM=3.656E-01  e=7.806E+00  Saccharomyces cerevisiae S288C